Protein AF-A0A6M0AQ98-F1 (afdb_monomer_lite)

Foldseek 3Di:
DDDDPDDPPPPPVDLPCVVDDDDDVSVVVVVVCCQCCDPPHPNDDPPVRPDDDDDDDVTVDDVPD

Sequence (65 aa):
MGGFVGCPSGNADYDPLLSWNEGTTKDTIVNFVEDVTNPSSYNYVPPSDRIATFDNDGTLWTEKP

Radius of gyration: 18.81 Å; chains: 1; bounding box: 45×54×28 Å

pLDDT: mean 86.2, std 17.9, range [42.62, 98.5]

Secondary structure (DSSP, 8-state):
-----PPP-------TTTTSPSSHHHHHHHHHHHHHH-TTSTT---GGG------SBTTTB-S--

Structure (mmCIF, N/CA/C/O backbone):
data_AF-A0A6M0AQ98-F1
#
_entry.id   AF-A0A6M0AQ98-F1
#
loop_
_atom_site.group_PDB
_atom_site.id
_atom_site.type_symbol
_atom_site.label_atom_id
_atom_site.label_alt_id
_atom_site.label_comp_id
_atom_site.label_asym_id
_atom_site.label_entity_id
_atom_site.label_seq_id
_atom_site.pdbx_PDB_ins_code
_atom_site.Cartn_x
_atom_site.Cartn_y
_atom_site.Cartn_z
_atom_site.occupancy
_atom_site.B_iso_or_equiv
_atom_site.auth_seq_id
_atom_site.auth_comp_id
_atom_site.auth_asym_id
_atom_site.auth_atom_id
_atom_site.pdbx_PDB_model_num
ATOM 1 N N . MET A 1 1 ? 10.728 50.654 -13.810 1.00 47.34 1 MET A N 1
ATOM 2 C CA . MET A 1 1 ? 11.274 49.972 -12.619 1.00 47.34 1 MET A CA 1
ATOM 3 C C . MET A 1 1 ? 10.389 48.763 -12.345 1.00 47.34 1 MET A C 1
ATOM 5 O O . MET A 1 1 ? 9.424 48.871 -11.603 1.00 47.34 1 MET A O 1
ATOM 9 N N . GLY A 1 2 ? 10.611 47.674 -13.087 1.00 42.62 2 GLY A N 1
ATOM 10 C CA . GLY A 1 2 ? 9.811 46.453 -12.989 1.00 42.62 2 GLY A CA 1
ATOM 11 C C . GLY A 1 2 ? 10.334 45.564 -11.868 1.00 42.62 2 GLY A C 1
ATOM 12 O O . GLY A 1 2 ? 11.521 45.253 -11.847 1.00 42.62 2 GLY A O 1
ATOM 13 N N . GLY A 1 3 ? 9.457 45.182 -10.945 1.00 43.25 3 GLY A N 1
ATOM 14 C CA . GLY A 1 3 ? 9.717 44.129 -9.973 1.00 43.25 3 GLY A CA 1
ATOM 15 C C . GLY A 1 3 ? 9.036 42.853 -10.441 1.00 43.25 3 GLY A C 1
ATOM 16 O O . GLY A 1 3 ? 7.817 42.743 -10.353 1.00 43.25 3 GLY A O 1
ATOM 17 N N . PHE A 1 4 ? 9.814 41.900 -10.950 1.00 47.44 4 PHE A N 1
ATOM 18 C CA . PHE A 1 4 ? 9.379 40.509 -10.994 1.00 47.44 4 PHE A CA 1
ATOM 19 C C . PHE A 1 4 ? 9.328 40.012 -9.547 1.00 47.44 4 PHE A C 1
ATOM 21 O O . PHE A 1 4 ? 10.365 39.838 -8.910 1.00 47.44 4 PHE A O 1
ATOM 28 N N . VAL A 1 5 ? 8.122 39.814 -9.016 1.00 63.78 5 VAL A N 1
ATOM 29 C CA . VAL A 1 5 ? 7.927 39.009 -7.809 1.00 63.78 5 VAL A CA 1
ATOM 30 C C . VAL A 1 5 ? 8.125 37.559 -8.240 1.00 63.78 5 VAL A C 1
ATOM 32 O O . VAL A 1 5 ? 7.304 37.005 -8.969 1.00 63.78 5 VAL A O 1
ATOM 35 N N . GLY A 1 6 ? 9.267 36.980 -7.872 1.00 55.62 6 GLY A N 1
ATOM 36 C CA . GLY A 1 6 ? 9.542 35.564 -8.086 1.00 55.62 6 GLY A CA 1
ATOM 37 C C . GLY A 1 6 ? 8.538 34.712 -7.313 1.00 55.62 6 GLY A C 1
ATOM 38 O O . GLY A 1 6 ? 8.286 34.963 -6.136 1.00 55.62 6 GLY A O 1
ATOM 39 N N . CYS A 1 7 ? 7.963 33.714 -7.983 1.00 53.47 7 CYS A N 1
ATOM 40 C CA . CYS A 1 7 ? 7.225 32.647 -7.320 1.00 53.47 7 CYS A CA 1
ATOM 41 C C . CYS A 1 7 ? 8.190 31.944 -6.349 1.00 53.47 7 CYS A C 1
ATOM 43 O O . CYS A 1 7 ? 9.277 31.556 -6.789 1.00 53.47 7 CYS A O 1
ATOM 45 N N . PRO A 1 8 ? 7.869 31.796 -5.052 1.00 54.12 8 PRO A N 1
ATOM 46 C CA . PRO A 1 8 ? 8.683 30.961 -4.187 1.00 54.12 8 PRO A CA 1
ATOM 47 C C . PRO A 1 8 ? 8.639 29.534 -4.743 1.00 54.12 8 PRO A C 1
ATOM 49 O O . PRO A 1 8 ? 7.560 28.986 -4.962 1.00 54.12 8 PRO A O 1
ATOM 52 N N . SER A 1 9 ? 9.807 28.946 -5.005 1.00 57.12 9 SER A N 1
ATOM 53 C CA . SER A 1 9 ? 9.944 27.528 -5.338 1.00 57.12 9 SER A CA 1
ATOM 54 C C . SER A 1 9 ? 9.406 26.706 -4.166 1.00 57.12 9 SER A C 1
ATOM 56 O O . SER A 1 9 ? 10.116 26.454 -3.196 1.00 57.12 9 SER A O 1
ATOM 58 N N . GLY A 1 10 ? 8.122 26.363 -4.215 1.00 47.91 10 GLY A N 1
ATOM 59 C CA . GLY A 1 10 ? 7.437 25.601 -3.182 1.00 47.91 10 GLY A CA 1
ATOM 60 C C . GLY A 1 10 ? 7.826 24.130 -3.232 1.00 47.91 10 GLY A C 1
ATOM 61 O O . GLY A 1 10 ? 7.035 23.317 -3.683 1.00 47.91 10 GLY A O 1
ATOM 62 N N . ASN A 1 11 ? 9.017 23.790 -2.746 1.00 55.41 11 ASN A N 1
ATOM 63 C CA . ASN A 1 11 ? 9.244 22.481 -2.136 1.00 55.41 11 ASN A CA 1
ATOM 64 C C . ASN A 1 11 ? 9.011 22.650 -0.632 1.00 55.41 11 ASN A C 1
ATOM 66 O O . ASN A 1 11 ? 9.950 22.698 0.156 1.00 55.41 11 ASN A O 1
ATOM 70 N N . ALA A 1 12 ? 7.752 22.848 -0.244 1.00 53.03 12 ALA A N 1
ATOM 71 C CA . ALA A 1 12 ? 7.355 22.465 1.098 1.00 53.03 12 ALA A CA 1
ATOM 72 C C . ALA A 1 12 ? 7.186 20.947 1.037 1.00 53.03 12 ALA A C 1
ATOM 74 O O . ALA A 1 12 ? 6.360 20.485 0.249 1.00 53.03 12 ALA A O 1
ATOM 75 N N . ASP A 1 13 ? 7.978 20.193 1.804 1.00 61.62 13 ASP A N 1
ATOM 76 C CA . ASP A 1 13 ? 7.659 18.797 2.109 1.00 61.62 13 ASP A CA 1
ATOM 77 C C . ASP A 1 13 ? 6.281 18.808 2.773 1.00 61.62 13 ASP A C 1
ATOM 79 O O . ASP A 1 13 ? 6.119 19.127 3.951 1.00 61.62 13 ASP A O 1
ATOM 83 N N . TYR A 1 14 ? 5.255 18.611 1.956 1.00 77.50 14 TYR A N 1
ATOM 84 C CA . TYR A 1 14 ? 3.888 18.502 2.413 1.00 77.50 14 TYR A CA 1
ATOM 85 C C . TYR A 1 14 ? 3.765 17.137 3.072 1.00 77.50 14 TYR A C 1
ATOM 87 O O . TYR A 1 14 ? 4.107 16.135 2.447 1.00 77.50 14 TYR A O 1
ATOM 95 N N . ASP A 1 15 ? 3.290 17.095 4.318 1.00 86.50 15 ASP A N 1
ATOM 96 C CA . ASP A 1 15 ? 2.981 15.824 4.969 1.00 86.50 15 ASP A CA 1
ATOM 97 C C . ASP A 1 15 ? 1.978 15.059 4.088 1.00 86.50 15 ASP A C 1
ATOM 99 O O . ASP A 1 15 ? 0.842 15.516 3.912 1.00 86.50 15 ASP A O 1
ATOM 103 N N . PRO A 1 16 ? 2.380 13.915 3.505 1.00 91.38 16 PRO A N 1
ATOM 104 C CA . PRO A 1 16 ? 1.600 13.248 2.472 1.00 91.38 16 PRO A CA 1
ATOM 105 C C . PRO A 1 16 ? 0.255 12.725 2.990 1.00 91.38 16 PRO A C 1
ATOM 107 O O . PRO A 1 16 ? -0.634 12.451 2.185 1.00 91.38 16 PRO A O 1
ATOM 110 N N . LEU A 1 17 ? 0.087 12.591 4.312 1.00 94.81 17 LEU A N 1
ATOM 111 C CA . LEU A 1 17 ? -1.071 11.973 4.952 1.00 94.81 17 LEU A CA 1
ATOM 112 C C . LEU A 1 17 ? -1.616 12.836 6.111 1.00 94.81 17 LEU A C 1
ATOM 114 O O . LEU A 1 17 ? -1.837 12.335 7.210 1.00 94.81 17 LEU A O 1
ATOM 118 N N . LEU A 1 18 ? -1.901 14.122 5.864 1.00 94.88 18 LEU A N 1
ATOM 119 C CA . LEU A 1 18 ? -2.406 15.073 6.880 1.00 94.88 18 LEU A CA 1
ATOM 120 C C . LEU A 1 18 ? -3.655 14.620 7.659 1.00 94.88 18 LEU A C 1
ATOM 122 O O . LEU A 1 18 ? -3.874 15.058 8.785 1.00 94.88 18 LEU A O 1
ATOM 126 N N . SER A 1 19 ? -4.521 13.804 7.054 1.00 95.88 19 SER A N 1
ATOM 127 C CA . SER A 1 19 ? -5.741 13.303 7.712 1.00 95.88 19 SER A CA 1
ATOM 128 C C . SER A 1 19 ? -5.513 12.032 8.537 1.00 95.88 19 SER A C 1
ATOM 130 O O . SER A 1 19 ? -6.464 11.504 9.111 1.00 95.88 19 SER A O 1
ATOM 132 N N . TRP A 1 20 ? -4.279 11.529 8.591 1.00 95.94 20 TRP A N 1
ATOM 133 C CA . TRP A 1 20 ? -3.904 10.363 9.379 1.00 95.94 20 TRP A CA 1
ATOM 134 C C . TRP A 1 20 ? -3.322 10.807 10.715 1.00 95.94 20 TRP A C 1
ATOM 136 O O . TRP A 1 20 ? -2.474 11.695 10.772 1.00 95.94 20 TRP A O 1
ATOM 146 N N . ASN A 1 21 ? -3.754 10.153 11.794 1.00 96.38 21 ASN A N 1
ATOM 147 C CA . ASN A 1 21 ? -3.123 10.339 13.095 1.00 96.38 21 ASN A CA 1
ATOM 148 C C . ASN A 1 21 ? -1.660 9.882 13.039 1.00 96.38 21 ASN A C 1
ATOM 150 O O . ASN A 1 21 ? -1.346 8.874 12.40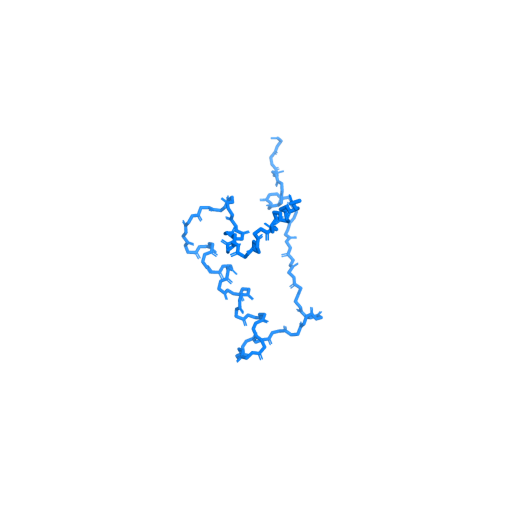2 1.00 96.38 21 ASN A O 1
ATOM 154 N N . GLU A 1 22 ? -0.796 10.588 13.765 1.00 95.50 22 GLU A N 1
ATOM 155 C CA . GLU A 1 22 ? 0.589 10.165 13.955 1.00 95.50 22 GLU A CA 1
ATOM 156 C C . GLU A 1 22 ? 0.664 8.803 14.649 1.00 95.50 22 GLU A C 1
ATOM 158 O O . GLU A 1 22 ? -0.107 8.507 15.570 1.00 95.50 22 GLU A O 1
ATOM 163 N N . GLY A 1 23 ? 1.618 7.980 14.219 1.00 96.50 23 GLY A N 1
ATOM 164 C CA . GLY A 1 23 ? 1.885 6.683 14.821 1.00 96.50 23 GLY A CA 1
ATOM 165 C C . GLY A 1 23 ? 2.275 5.609 13.817 1.00 96.50 23 GLY A C 1
ATOM 166 O O . GLY A 1 23 ? 2.351 5.824 12.607 1.00 96.50 23 GLY A O 1
ATOM 167 N N . THR A 1 24 ? 2.456 4.402 14.352 1.00 97.62 24 THR A N 1
ATOM 168 C CA . THR A 1 24 ? 3.064 3.268 13.646 1.00 97.62 24 THR A CA 1
ATOM 169 C C . THR A 1 24 ? 2.402 2.944 12.312 1.00 97.62 24 THR A C 1
ATOM 171 O O . THR A 1 24 ? 3.099 2.572 11.374 1.00 97.62 24 THR A O 1
ATOM 174 N N . THR A 1 25 ? 1.081 3.091 12.191 1.00 97.56 25 THR A N 1
ATOM 175 C CA . THR A 1 25 ? 0.365 2.832 10.934 1.00 97.56 25 THR A CA 1
ATOM 176 C C . THR A 1 25 ? 0.777 3.804 9.830 1.00 97.56 25 THR A C 1
ATOM 178 O O . THR A 1 25 ? 1.128 3.357 8.739 1.00 97.56 25 THR A O 1
ATOM 181 N N . LYS A 1 26 ? 0.765 5.116 10.107 1.00 96.56 26 LYS A N 1
ATOM 182 C CA . LYS A 1 26 ? 1.164 6.152 9.143 1.00 96.56 26 LYS A CA 1
ATOM 183 C C . LYS A 1 26 ? 2.627 5.958 8.745 1.00 96.56 26 LYS A C 1
ATOM 185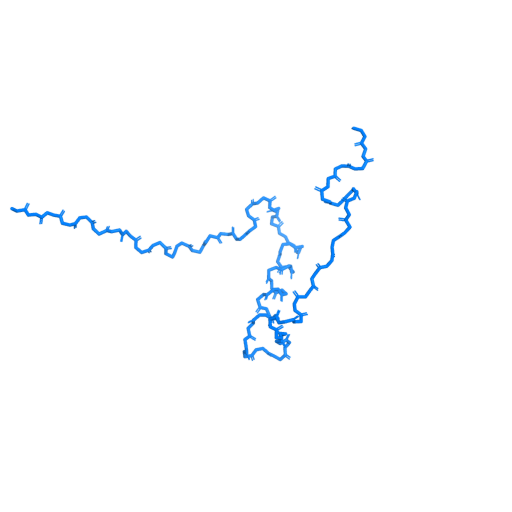 O O . LYS A 1 26 ? 2.918 5.858 7.555 1.00 96.56 26 LYS A O 1
ATOM 190 N N . ASP A 1 27 ? 3.503 5.783 9.734 1.00 96.94 27 ASP A N 1
ATOM 191 C CA . ASP A 1 27 ? 4.936 5.566 9.516 1.00 96.94 27 ASP A CA 1
ATOM 192 C C . ASP A 1 27 ? 5.195 4.331 8.648 1.00 96.94 27 ASP A C 1
ATOM 194 O O . ASP A 1 27 ? 6.001 4.366 7.723 1.00 96.94 27 ASP A O 1
ATOM 198 N N . THR A 1 28 ? 4.490 3.229 8.914 1.00 98.06 28 THR A N 1
ATOM 199 C CA . THR A 1 28 ? 4.658 1.983 8.153 1.00 98.06 28 THR A CA 1
ATOM 200 C C . THR A 1 28 ? 4.243 2.160 6.695 1.00 98.06 28 THR A C 1
ATOM 202 O O . THR A 1 28 ? 4.950 1.684 5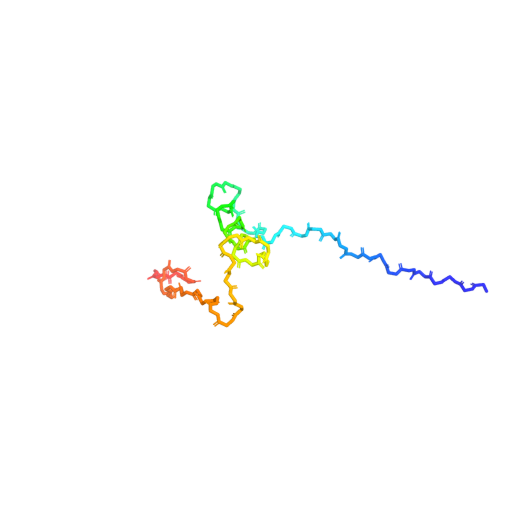.812 1.00 98.06 28 THR A O 1
ATOM 205 N N . ILE A 1 29 ? 3.130 2.853 6.429 1.00 97.75 29 ILE A N 1
ATOM 206 C CA . ILE A 1 29 ? 2.660 3.111 5.060 1.00 97.75 29 ILE A CA 1
ATOM 207 C C . ILE A 1 29 ? 3.674 3.971 4.301 1.00 97.75 29 ILE A C 1
ATOM 209 O O . ILE A 1 29 ? 4.061 3.608 3.191 1.00 97.75 29 ILE A O 1
ATOM 213 N N . VAL A 1 30 ? 4.121 5.081 4.897 1.00 96.88 30 VAL A N 1
ATOM 214 C CA . VAL A 1 30 ? 5.063 6.008 4.250 1.00 96.88 30 VAL A CA 1
ATOM 215 C C . VAL A 1 30 ? 6.399 5.317 3.985 1.00 96.88 30 VAL A C 1
ATOM 217 O O . VAL A 1 30 ? 6.835 5.276 2.837 1.00 96.88 30 VAL A O 1
ATOM 220 N N . ASN A 1 31 ? 6.984 4.672 4.999 1.00 97.75 31 ASN A N 1
ATOM 221 C CA . ASN A 1 31 ? 8.256 3.963 4.857 1.00 97.75 31 ASN A CA 1
ATOM 222 C C . ASN A 1 31 ? 8.175 2.840 3.814 1.00 97.75 31 ASN A C 1
ATOM 224 O O . ASN A 1 31 ? 9.102 2.663 3.030 1.00 97.75 31 ASN A O 1
ATOM 228 N N . PHE A 1 32 ? 7.068 2.089 3.776 1.00 98.12 32 PHE A N 1
ATOM 229 C CA . PHE A 1 32 ? 6.869 1.051 2.767 1.00 98.12 32 PHE A CA 1
ATOM 230 C C . PHE A 1 32 ? 6.847 1.640 1.353 1.00 98.12 32 PHE A C 1
ATOM 232 O O . PHE A 1 32 ? 7.537 1.130 0.473 1.00 98.12 32 PHE A O 1
ATOM 239 N N . VAL A 1 33 ? 6.086 2.717 1.132 1.00 97.88 33 VAL A N 1
ATOM 240 C CA . VAL A 1 33 ? 6.008 3.375 -0.179 1.00 97.88 33 VAL A CA 1
ATOM 241 C C . VAL A 1 33 ? 7.369 3.936 -0.586 1.00 97.88 33 VAL A C 1
ATOM 243 O O . VAL A 1 33 ? 7.781 3.734 -1.728 1.00 97.88 33 VAL A O 1
ATOM 246 N N . GLU A 1 34 ? 8.094 4.594 0.317 1.00 97.50 34 GLU A N 1
ATOM 247 C CA . GLU A 1 34 ? 9.442 5.109 0.043 1.00 97.50 34 GLU A CA 1
ATOM 248 C C . GLU A 1 34 ? 10.416 3.988 -0.333 1.00 97.50 34 GLU A C 1
ATOM 250 O O . GLU A 1 34 ? 11.140 4.097 -1.325 1.00 97.50 34 GLU A O 1
ATOM 255 N N . ASP A 1 35 ? 10.387 2.881 0.406 1.00 98.44 35 ASP A N 1
ATOM 256 C CA . ASP A 1 35 ? 11.276 1.744 0.192 1.00 98.44 35 ASP A CA 1
ATOM 257 C C . ASP A 1 35 ? 11.038 1.075 -1.170 1.00 98.44 35 ASP A C 1
ATOM 259 O O . ASP A 1 35 ? 11.966 0.931 -1.970 1.00 98.44 35 ASP A O 1
ATOM 263 N N . VAL A 1 36 ? 9.783 0.751 -1.503 1.00 98.50 36 VAL A N 1
ATOM 264 C CA . VAL A 1 36 ? 9.462 0.066 -2.771 1.00 98.50 36 VAL A CA 1
ATOM 265 C C . VAL A 1 36 ? 9.538 0.982 -3.994 1.00 98.50 36 VAL A C 1
ATOM 267 O O . VAL A 1 36 ? 9.585 0.497 -5.128 1.00 98.50 36 VAL A O 1
ATOM 270 N N . THR A 1 37 ? 9.547 2.305 -3.806 1.00 97.94 37 THR A N 1
ATOM 271 C CA . THR A 1 37 ? 9.650 3.270 -4.913 1.00 97.94 37 THR A CA 1
ATOM 272 C C . THR A 1 37 ? 11.062 3.802 -5.138 1.00 97.94 37 THR A C 1
ATOM 274 O O . THR A 1 37 ? 11.316 4.336 -6.221 1.00 97.94 37 THR A O 1
ATOM 277 N N . ASN A 1 38 ? 11.989 3.604 -4.196 1.00 98.12 38 ASN A N 1
ATOM 278 C CA . ASN A 1 38 ? 13.394 3.984 -4.323 1.00 98.12 38 ASN A CA 1
ATOM 279 C C . ASN A 1 38 ? 14.158 3.018 -5.254 1.00 98.12 38 ASN A C 1
ATOM 281 O O . ASN A 1 38 ? 14.390 1.875 -4.865 1.00 98.12 38 ASN A O 1
ATOM 285 N N . PRO A 1 39 ? 14.648 3.457 -6.433 1.00 97.50 39 PRO A N 1
ATOM 286 C CA . PRO A 1 39 ? 15.375 2.591 -7.373 1.00 97.50 39 PRO A CA 1
ATOM 287 C C . PRO A 1 39 ? 16.676 1.987 -6.833 1.00 97.50 39 PRO A C 1
ATOM 289 O O . PRO A 1 39 ? 17.203 1.048 -7.423 1.00 97.50 39 PRO A O 1
ATOM 292 N N . SER A 1 40 ? 17.214 2.541 -5.744 1.00 97.94 40 SER A N 1
ATOM 293 C CA . SER A 1 40 ? 18.411 2.026 -5.071 1.00 97.94 40 SER A CA 1
ATOM 294 C C . SER A 1 40 ? 18.088 1.036 -3.948 1.00 97.94 40 SER A C 1
ATOM 296 O O . SER A 1 40 ? 19.013 0.455 -3.381 1.00 97.94 40 SER A O 1
ATOM 298 N N . SER A 1 41 ? 16.812 0.865 -3.585 1.00 98.12 41 SER A N 1
ATOM 299 C 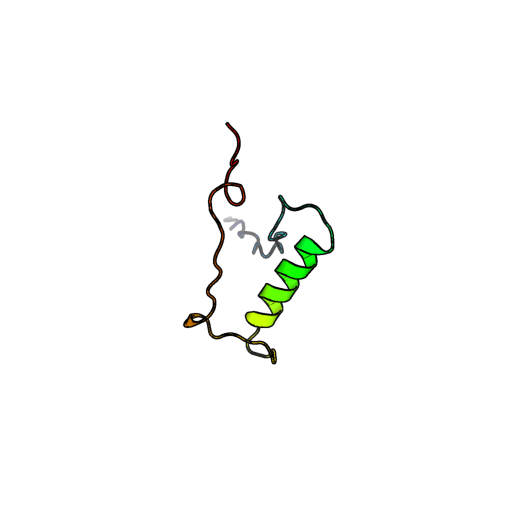CA . SER A 1 41 ? 16.418 -0.083 -2.547 1.00 98.12 41 SER A CA 1
ATOM 300 C C . SER A 1 41 ? 16.488 -1.521 -3.054 1.00 98.12 41 SER A C 1
ATOM 302 O O . SER A 1 41 ? 16.154 -1.820 -4.201 1.00 98.12 41 SER A O 1
ATOM 304 N N . TYR A 1 42 ? 16.863 -2.433 -2.158 1.00 98.12 42 TYR A N 1
ATOM 305 C CA . TYR A 1 42 ? 16.744 -3.871 -2.388 1.00 98.12 42 TYR A CA 1
ATOM 306 C C . TYR A 1 42 ? 15.289 -4.305 -2.643 1.00 98.12 42 TYR A C 1
ATOM 308 O O . TYR A 1 42 ? 15.057 -5.266 -3.372 1.00 98.12 42 TYR A O 1
ATOM 316 N N . ASN A 1 43 ? 14.320 -3.575 -2.085 1.00 98.25 43 ASN A N 1
ATOM 317 C CA . ASN A 1 43 ? 12.891 -3.864 -2.193 1.00 98.25 43 ASN A CA 1
ATOM 318 C C . ASN A 1 43 ? 12.206 -3.105 -3.342 1.00 98.25 43 ASN A C 1
ATOM 320 O O . ASN A 1 43 ? 10.977 -3.069 -3.399 1.00 98.25 43 ASN A O 1
ATOM 324 N N . TYR A 1 44 ? 12.969 -2.482 -4.248 1.00 98.44 44 TYR A N 1
ATOM 325 C CA . TYR A 1 44 ? 12.409 -1.704 -5.350 1.00 98.44 44 TYR A CA 1
ATOM 326 C C . TYR A 1 44 ? 11.444 -2.523 -6.217 1.00 98.44 44 TYR A C 1
ATOM 328 O O . TYR A 1 44 ? 11.791 -3.586 -6.736 1.00 98.44 44 TYR A O 1
ATOM 336 N N . VAL A 1 45 ? 10.255 -1.967 -6.451 1.00 98.25 45 VAL A N 1
ATOM 337 C CA . VAL A 1 45 ? 9.236 -2.535 -7.338 1.00 98.25 45 VAL A CA 1
ATOM 338 C C . VAL A 1 45 ? 9.111 -1.653 -8.590 1.00 98.25 45 VAL A C 1
ATOM 340 O O . VAL A 1 45 ? 8.887 -0.438 -8.465 1.00 98.25 45 VAL A O 1
ATOM 343 N N . PRO A 1 46 ? 9.231 -2.208 -9.814 1.00 97.94 46 PRO A N 1
ATOM 344 C CA . PRO A 1 46 ? 8.996 -1.466 -11.050 1.00 97.9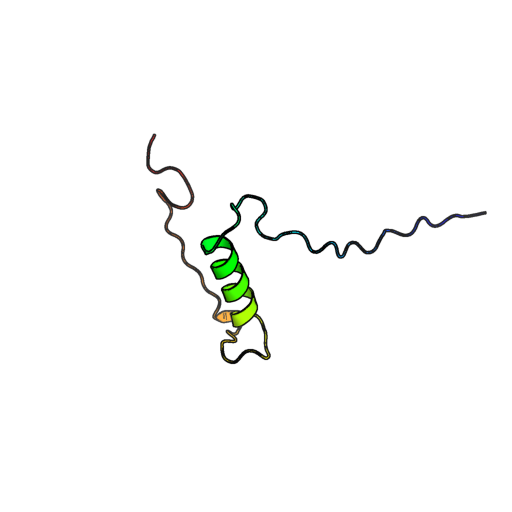4 46 PRO A CA 1
ATOM 345 C C . PRO A 1 46 ? 7.594 -0.839 -11.083 1.00 97.94 46 PRO A C 1
ATOM 347 O O . PRO A 1 46 ? 6.648 -1.460 -10.605 1.00 97.94 46 PRO A O 1
ATOM 350 N N . PRO A 1 47 ? 7.402 0.358 -11.673 1.00 98.06 47 PRO A N 1
ATOM 351 C CA . PRO A 1 47 ? 6.103 1.035 -11.670 1.00 98.06 47 PRO A CA 1
ATOM 352 C C . PRO A 1 47 ? 4.927 0.201 -12.197 1.00 98.06 47 PRO A C 1
ATOM 354 O O . PRO A 1 47 ? 3.821 0.354 -11.691 1.00 98.06 47 PRO A O 1
ATOM 357 N N . SER A 1 48 ? 5.158 -0.688 -13.171 1.00 98.12 48 SER A N 1
ATOM 358 C CA . SER A 1 48 ? 4.128 -1.583 -13.725 1.00 98.12 48 SER A CA 1
ATOM 359 C C . SER A 1 48 ? 3.558 -2.572 -12.711 1.00 98.12 48 SER A C 1
ATOM 361 O O . SER A 1 48 ? 2.435 -3.035 -12.884 1.00 98.12 48 SER A O 1
ATOM 363 N N . ASP A 1 49 ? 4.318 -2.868 -11.658 1.00 98.06 49 ASP A N 1
ATOM 364 C CA . ASP A 1 49 ? 4.026 -3.943 -10.712 1.00 98.06 49 ASP A CA 1
ATOM 365 C C . ASP A 1 49 ? 3.531 -3.386 -9.361 1.00 98.06 49 ASP A C 1
ATOM 367 O O . ASP A 1 49 ? 3.223 -4.138 -8.437 1.00 98.06 49 ASP A O 1
ATOM 371 N N . ARG A 1 50 ? 3.416 -2.055 -9.231 1.00 97.88 50 ARG A N 1
ATOM 372 C CA . ARG A 1 50 ? 2.944 -1.361 -8.019 1.00 97.88 50 ARG A CA 1
ATOM 373 C C . ARG A 1 50 ? 1.418 -1.341 -7.953 1.00 97.88 50 ARG A C 1
ATOM 375 O O . ARG A 1 50 ? 0.790 -0.301 -8.146 1.00 97.88 50 ARG A O 1
ATOM 382 N N . ILE A 1 51 ? 0.821 -2.498 -7.690 1.00 97.81 51 ILE A N 1
ATOM 383 C CA . ILE A 1 51 ? -0.634 -2.655 -7.592 1.00 97.81 51 ILE A CA 1
ATOM 384 C C . ILE A 1 51 ? -1.044 -2.806 -6.123 1.00 97.81 51 ILE A C 1
ATOM 386 O O . ILE A 1 51 ? -0.592 -3.722 -5.442 1.00 97.81 51 ILE A O 1
ATOM 390 N N . ALA A 1 52 ? -1.927 -1.924 -5.648 1.00 96.94 52 ALA A N 1
ATOM 391 C CA . ALA A 1 52 ? -2.544 -2.002 -4.325 1.00 96.94 52 ALA A CA 1
ATOM 392 C C . ALA A 1 52 ? -4.057 -2.215 -4.469 1.00 96.94 52 ALA A C 1
ATOM 394 O O . ALA A 1 52 ? -4.712 -1.533 -5.258 1.00 96.94 52 ALA A O 1
ATOM 395 N N . THR A 1 53 ? -4.612 -3.159 -3.711 1.00 97.12 53 THR A N 1
ATOM 396 C CA . THR A 1 53 ? -6.047 -3.465 -3.706 1.00 97.12 53 THR A CA 1
ATOM 397 C C . THR A 1 53 ? -6.659 -3.051 -2.378 1.00 97.12 53 THR A C 1
ATOM 399 O O . THR A 1 53 ? -6.132 -3.407 -1.326 1.00 97.12 53 THR A O 1
ATOM 402 N N . PHE A 1 54 ? -7.788 -2.354 -2.435 1.00 97.00 54 PHE A N 1
ATOM 403 C CA . PHE A 1 54 ? -8.572 -1.966 -1.268 1.00 97.00 54 PHE A CA 1
ATOM 404 C C . PHE A 1 54 ? -9.938 -2.635 -1.359 1.00 97.00 54 PHE A C 1
ATOM 406 O O . PHE A 1 54 ? -10.492 -2.758 -2.453 1.00 97.00 54 PHE A O 1
ATOM 413 N N . ASP A 1 55 ? -10.468 -3.064 -0.218 1.00 96.31 55 ASP A N 1
ATOM 414 C CA . ASP A 1 55 ? -11.886 -3.399 -0.122 1.00 96.31 55 ASP A CA 1
ATOM 415 C C . ASP A 1 55 ? -12.735 -2.117 -0.232 1.00 96.31 55 ASP A C 1
ATOM 417 O O . ASP A 1 55 ? -12.207 -1.013 -0.082 1.00 96.31 55 ASP A O 1
ATOM 421 N N . ASN A 1 56 ? -14.030 -2.239 -0.523 1.00 93.62 56 ASN A N 1
ATOM 422 C CA . ASN A 1 56 ? -14.917 -1.094 -0.726 1.00 93.62 56 ASN A CA 1
ATOM 423 C C . ASN A 1 56 ? -15.721 -0.761 0.540 1.00 93.62 56 ASN A C 1
ATOM 425 O O . ASN A 1 56 ? -15.434 0.221 1.234 1.00 93.62 56 ASN A O 1
ATOM 429 N N . ASP A 1 57 ? -16.711 -1.597 0.854 1.00 92.31 57 ASP A 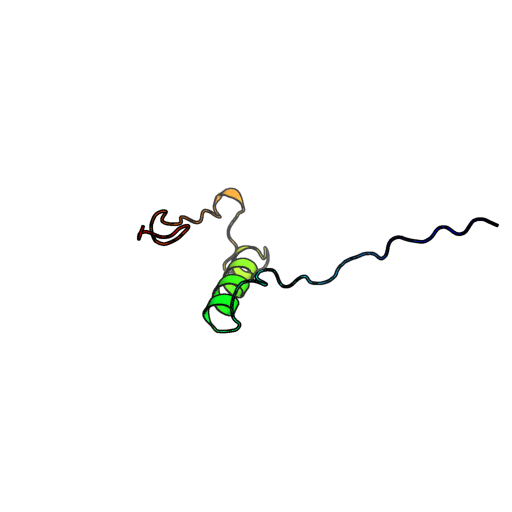N 1
ATOM 430 C CA . ASP A 1 57 ? -17.609 -1.416 1.990 1.00 92.31 57 ASP A CA 1
ATOM 431 C C . ASP A 1 57 ? -16.843 -1.562 3.312 1.00 92.31 57 ASP A C 1
ATOM 433 O O . ASP A 1 57 ? -16.069 -2.493 3.499 1.00 92.31 57 ASP A O 1
ATOM 437 N N . GLY A 1 58 ? -16.994 -0.602 4.223 1.00 91.12 58 GLY A N 1
ATOM 438 C CA . GLY A 1 58 ? -16.309 -0.615 5.519 1.00 91.12 58 GLY A CA 1
ATOM 439 C C . GLY A 1 58 ? -14.831 -0.209 5.472 1.00 91.12 58 GLY A C 1
ATOM 440 O O . GLY A 1 58 ? -14.230 -0.035 6.530 1.00 91.12 58 GLY A O 1
ATOM 441 N N . THR A 1 59 ? -14.258 -0.001 4.278 1.00 92.69 59 THR A N 1
ATOM 442 C CA . THR A 1 59 ? -12.862 0.436 4.091 1.00 92.69 59 THR A CA 1
ATOM 443 C C . THR A 1 59 ? -12.772 1.818 3.447 1.00 92.69 59 THR A C 1
ATOM 445 O O . THR A 1 59 ? -12.184 2.726 4.033 1.00 92.69 59 THR A O 1
ATOM 448 N N . LEU A 1 60 ? -13.361 2.008 2.261 1.00 93.19 60 LEU A N 1
ATOM 449 C CA . LEU A 1 60 ? -13.373 3.311 1.578 1.00 93.19 60 LEU A CA 1
ATOM 450 C C . LEU A 1 60 ? -14.557 4.177 2.015 1.00 93.19 60 LEU A C 1
ATOM 452 O O . LEU A 1 60 ? -14.464 5.405 2.020 1.00 93.19 60 LEU A O 1
ATOM 456 N N . TRP A 1 61 ? -15.659 3.541 2.406 1.00 89.38 61 TRP A N 1
ATOM 457 C CA . TRP A 1 61 ? -16.837 4.200 2.959 1.00 89.38 61 TRP A CA 1
ATOM 458 C C . TRP A 1 61 ? -17.464 3.375 4.087 1.00 89.38 61 TRP A C 1
ATOM 460 O O . TRP A 1 61 ? -17.085 2.231 4.326 1.00 89.38 61 TRP A O 1
ATOM 470 N N . THR A 1 62 ? -18.427 3.956 4.802 1.00 85.62 62 THR A N 1
ATOM 471 C CA . THR A 1 62 ? -19.142 3.252 5.875 1.00 85.62 62 THR A CA 1
ATOM 472 C C . THR A 1 62 ? -19.938 2.060 5.332 1.00 85.62 62 THR A C 1
ATOM 474 O O . THR A 1 62 ? -20.661 2.182 4.351 1.00 85.62 62 THR A O 1
ATOM 477 N N . GLU A 1 63 ? -19.821 0.907 5.991 1.00 82.94 63 GLU A N 1
ATOM 478 C CA . GLU A 1 63 ? -20.656 -0.290 5.763 1.00 82.94 63 GLU A CA 1
ATOM 479 C C . GLU A 1 63 ? -21.966 -0.272 6.576 1.00 82.94 63 GLU A C 1
ATOM 481 O O . GLU A 1 63 ? -22.815 -1.156 6.448 1.00 82.94 63 GLU A O 1
ATOM 486 N N . LYS A 1 64 ? -22.127 0.722 7.454 1.00 74.31 64 LYS A N 1
ATOM 487 C CA . LYS A 1 64 ? -23.354 0.971 8.219 1.00 74.31 64 LYS A CA 1
ATOM 488 C C . LYS A 1 64 ? -24.150 2.110 7.573 1.00 74.31 64 LYS A C 1
ATOM 490 O O . LYS A 1 64 ? -23.514 2.954 6.938 1.00 74.31 64 LYS A O 1
ATOM 495 N N . PRO A 1 65 ? -25.492 2.127 7.719 1.00 72.50 65 PRO A N 1
ATOM 496 C CA . PRO A 1 65 ? -26.328 3.197 7.175 1.00 72.50 65 PRO A CA 1
ATOM 497 C C . PRO A 1 65 ? -25.886 4.586 7.640 1.00 72.50 65 PRO A C 1
ATOM 499 O O . PRO A 1 65 ? -25.348 4.690 8.769 1.00 72.50 65 PRO A O 1
#